Protein AF-A0A353YH84-F1 (afdb_monomer_lite)

Sequence (65 aa):
MITLQSFGPAFGLPDPSPFVTKAEVLLKMAGLPYTVDTGGFKKAPKGKLPYICLLYTSDAADDSL

Radius of gyration: 14.47 Å; chains: 1; bounding box: 35×28×44 Å

Foldseek 3Di:
DKEWEAQADDPNDRGPDPQSVVVVVVCVVVVHDYHYDNPCQVVPPVSDDTDIDDDDDPPPPPPDD

pLDDT: mean 88.78, std 13.87, range [45.44, 98.06]

Structure (mmCIF, N/CA/C/O backbone):
data_AF-A0A353YH84-F1
#
_entry.id   AF-A0A353YH84-F1
#
loop_
_atom_site.group_PDB
_atom_site.id
_atom_site.type_symbol
_atom_site.label_atom_id
_atom_site.label_alt_id
_atom_site.label_comp_id
_atom_site.label_asym_id
_atom_site.label_entity_id
_atom_site.label_seq_id
_atom_site.pdbx_PDB_ins_code
_atom_site.Cartn_x
_atom_site.Cartn_y
_atom_site.Cartn_z
_atom_site.occupancy
_atom_site.B_iso_or_equiv
_atom_site.auth_seq_id
_atom_site.auth_comp_id
_atom_site.auth_asym_id
_atom_site.auth_atom_id
_atom_site.pdbx_PDB_model_num
ATOM 1 N N . MET A 1 1 ? -6.956 5.777 13.004 1.00 90.31 1 MET A N 1
ATOM 2 C CA . MET A 1 1 ? -6.950 5.226 11.637 1.00 90.31 1 MET A CA 1
ATOM 3 C C . MET A 1 1 ? -5.614 4.558 11.348 1.00 90.31 1 MET A C 1
ATOM 5 O O . MET A 1 1 ? -4.573 5.178 11.555 1.00 90.31 1 MET A O 1
ATOM 9 N N . ILE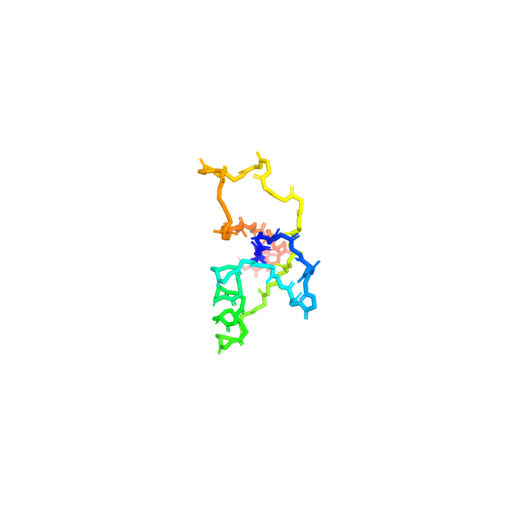 A 1 2 ? -5.659 3.297 10.910 1.00 95.25 2 ILE A N 1
ATOM 10 C CA . ILE A 1 2 ? -4.491 2.534 10.454 1.00 95.25 2 ILE A CA 1
ATOM 11 C C . ILE A 1 2 ? -4.286 2.826 8.967 1.00 95.25 2 ILE A C 1
ATOM 13 O O . ILE A 1 2 ? -5.212 2.643 8.179 1.00 95.25 2 ILE A O 1
ATOM 17 N N . THR A 1 3 ? -3.079 3.228 8.578 1.00 95.75 3 THR A N 1
ATOM 18 C CA . THR A 1 3 ? -2.690 3.350 7.167 1.00 95.75 3 THR A CA 1
ATOM 19 C C . THR A 1 3 ? -1.507 2.436 6.874 1.00 95.75 3 THR A C 1
ATOM 21 O O . THR A 1 3 ? -0.436 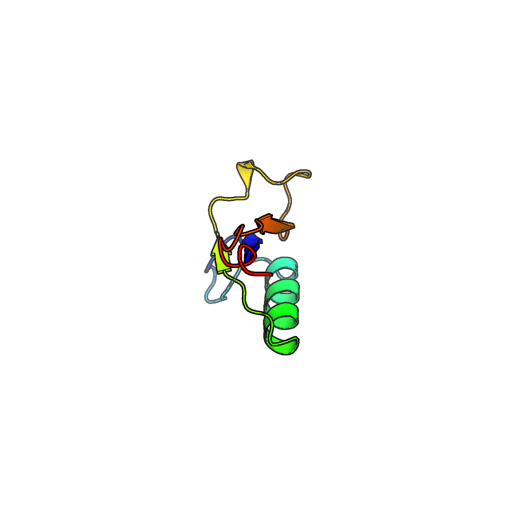2.582 7.469 1.00 95.75 3 THR A O 1
ATOM 24 N N . LEU A 1 4 ? -1.711 1.493 5.954 1.00 96.75 4 LEU A N 1
ATOM 25 C CA . LEU A 1 4 ? -0.692 0.602 5.416 1.00 96.75 4 LEU A CA 1
ATOM 26 C C . LEU A 1 4 ? 0.015 1.278 4.242 1.00 96.75 4 LEU A C 1
ATOM 28 O O . LEU A 1 4 ? -0.610 1.629 3.243 1.00 96.75 4 LEU A O 1
ATOM 32 N N . GLN A 1 5 ? 1.331 1.409 4.352 1.00 96.81 5 GLN A N 1
ATOM 33 C CA . GLN A 1 5 ? 2.164 1.995 3.309 1.00 96.81 5 GLN A CA 1
ATOM 34 C C . GLN A 1 5 ? 2.675 0.893 2.371 1.00 96.81 5 GLN A C 1
ATOM 36 O O . GLN A 1 5 ? 3.325 -0.057 2.818 1.00 96.81 5 GLN A O 1
ATOM 41 N N . SER A 1 6 ? 2.356 1.019 1.085 1.00 96.62 6 SER A N 1
ATOM 42 C CA . SER A 1 6 ? 2.512 -0.003 0.038 1.00 96.62 6 SER A CA 1
ATOM 43 C C . SER A 1 6 ? 3.238 0.550 -1.196 1.00 96.62 6 SER A C 1
ATOM 45 O O . SER A 1 6 ? 3.442 1.757 -1.312 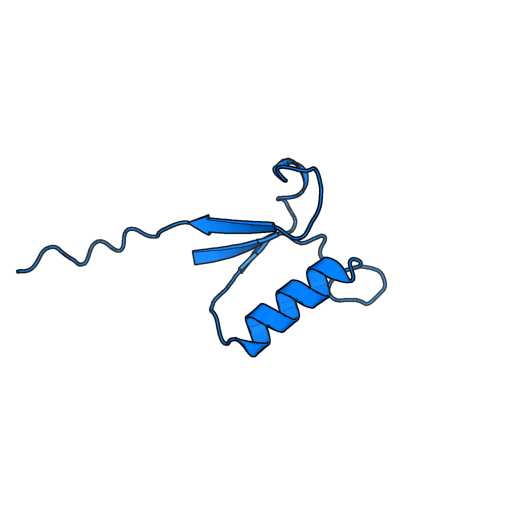1.00 96.62 6 SER A O 1
ATOM 47 N N . PHE A 1 7 ? 3.673 -0.322 -2.103 1.00 94.81 7 PHE A N 1
ATOM 48 C CA . PHE A 1 7 ? 4.174 0.080 -3.421 1.00 94.81 7 PHE A CA 1
ATOM 49 C C . PHE A 1 7 ? 3.029 0.258 -4.426 1.00 94.81 7 PHE A C 1
ATOM 51 O O . PHE A 1 7 ? 3.148 1.056 -5.355 1.00 94.81 7 PHE A O 1
ATOM 58 N N . GLY A 1 8 ? 1.919 -0.450 -4.211 1.00 94.06 8 GLY A N 1
ATOM 59 C CA . GLY A 1 8 ? 0.756 -0.458 -5.089 1.00 94.06 8 GLY A CA 1
ATOM 60 C C . GLY A 1 8 ? 0.846 -1.525 -6.183 1.00 94.06 8 GLY A C 1
ATOM 61 O O . GLY A 1 8 ? 1.845 -2.239 -6.273 1.00 94.06 8 GLY A O 1
ATOM 62 N N . PRO A 1 9 ? -0.191 -1.652 -7.028 1.00 95.56 9 PRO A N 1
ATOM 63 C CA . PRO A 1 9 ? -0.292 -2.761 -7.969 1.00 95.56 9 PRO A CA 1
ATOM 64 C C . PRO A 1 9 ? 0.820 -2.765 -9.022 1.00 95.56 9 PRO A C 1
ATOM 66 O O . PRO A 1 9 ? 1.055 -1.765 -9.701 1.00 95.56 9 PRO A O 1
ATOM 69 N N . ALA A 1 10 ? 1.469 -3.915 -9.202 1.00 94.69 10 ALA A N 1
ATOM 70 C CA . ALA A 1 10 ? 2.461 -4.147 -10.253 1.00 94.69 10 ALA A CA 1
ATOM 71 C C . ALA A 1 10 ? 2.569 -5.644 -10.576 1.00 94.69 10 ALA A C 1
ATOM 73 O O . ALA A 1 10 ? 2.247 -6.490 -9.747 1.00 94.69 10 ALA A O 1
ATOM 74 N N . PHE A 1 11 ? 3.025 -5.983 -11.788 1.00 92.44 11 PHE A N 1
ATOM 75 C CA . PHE A 1 11 ? 3.200 -7.373 -12.254 1.00 92.44 11 PHE A CA 1
ATOM 76 C C . PHE A 1 11 ? 1.939 -8.257 -12.142 1.00 92.44 11 PHE A C 1
ATOM 78 O O . PHE A 1 11 ? 2.039 -9.466 -11.959 1.00 92.44 11 PHE A O 1
ATOM 85 N N . GLY A 1 12 ? 0.744 -7.661 -12.231 1.00 94.38 12 GLY A N 1
ATOM 86 C CA . GLY A 1 12 ? -0.527 -8.378 -12.056 1.00 94.38 12 GLY A CA 1
ATOM 87 C C . GLY A 1 12 ? -0.848 -8.757 -10.604 1.00 94.38 12 GLY A C 1
ATOM 88 O O . GLY A 1 12 ? -1.792 -9.506 -10.369 1.00 94.38 12 GLY A O 1
ATOM 89 N N . LEU A 1 13 ? -0.082 -8.246 -9.637 1.00 94.75 13 LEU A N 1
ATOM 90 C CA . LEU A 1 13 ? -0.273 -8.463 -8.207 1.00 94.75 13 LEU A CA 1
ATOM 91 C C . LEU A 1 13 ? -0.838 -7.204 -7.527 1.00 94.75 13 LEU A C 1
ATOM 93 O O . LEU A 1 13 ? -0.602 -6.093 -8.013 1.00 94.75 13 LEU A O 1
ATOM 97 N N . PRO A 1 14 ? -1.531 -7.352 -6.379 1.00 91.94 14 PRO A N 1
ATOM 98 C CA . PRO A 1 14 ? -1.968 -6.217 -5.560 1.00 91.94 14 PRO A CA 1
ATOM 99 C C . PRO A 1 14 ? -0.804 -5.343 -5.074 1.00 91.94 14 PRO A C 1
ATOM 101 O O . PRO A 1 14 ? -0.945 -4.127 -4.993 1.00 91.94 14 PRO A O 1
ATOM 104 N N . ASP A 1 15 ? 0.348 -5.963 -4.800 1.00 96.00 15 ASP A N 1
ATOM 105 C CA . ASP A 1 15 ? 1.609 -5.289 -4.509 1.00 96.00 15 ASP A CA 1
ATOM 106 C C . ASP A 1 15 ? 2.790 -6.179 -4.957 1.00 96.00 15 ASP A C 1
ATOM 108 O O . ASP A 1 15 ? 2.745 -7.396 -4.746 1.00 96.00 15 ASP A O 1
ATOM 112 N N . PRO A 1 16 ? 3.854 -5.625 -5.570 1.00 95.88 16 PRO A N 1
ATOM 113 C CA . PRO A 1 16 ? 5.036 -6.390 -5.974 1.00 95.88 16 PRO A CA 1
ATOM 114 C C . PRO A 1 16 ? 5.845 -6.938 -4.790 1.00 95.88 16 PRO A C 1
ATOM 116 O O . PRO A 1 16 ? 6.664 -7.842 -4.967 1.00 95.88 16 PRO A O 1
ATOM 119 N N . SER A 1 17 ? 5.673 -6.386 -3.586 1.00 95.56 17 SER A N 1
ATOM 120 C CA . SER A 1 17 ? 6.392 -6.810 -2.393 1.00 95.56 17 SER A CA 1
ATOM 121 C C . SER A 1 17 ? 5.643 -7.926 -1.658 1.00 95.56 17 SER A C 1
ATOM 123 O O . SER A 1 17 ? 4.518 -7.726 -1.177 1.00 95.56 17 SER A O 1
ATOM 125 N N . PRO A 1 18 ? 6.290 -9.085 -1.432 1.00 96.25 18 PRO A N 1
ATOM 126 C CA . PRO A 1 18 ? 5.695 -10.152 -0.630 1.00 96.25 18 PRO A CA 1
ATOM 127 C C . PRO A 1 18 ? 5.496 -9.725 0.833 1.00 96.25 18 PRO A C 1
ATOM 129 O O . PRO A 1 18 ? 4.587 -10.207 1.508 1.00 96.25 18 PRO A O 1
ATOM 132 N N . PHE A 1 19 ? 6.312 -8.790 1.333 1.00 96.81 19 PHE A N 1
ATOM 133 C CA . PHE A 1 19 ? 6.189 -8.278 2.697 1.00 96.81 19 PHE A CA 1
ATOM 134 C C . PHE A 1 19 ? 4.966 -7.376 2.861 1.00 96.81 19 PHE A C 1
ATOM 136 O O . PHE A 1 19 ? 4.280 -7.477 3.878 1.00 96.81 19 PHE A O 1
ATOM 143 N N . VAL A 1 20 ? 4.673 -6.531 1.865 1.00 96.94 20 VAL A N 1
ATOM 144 C CA . VAL A 1 20 ? 3.471 -5.683 1.876 1.00 96.94 20 VAL A CA 1
ATOM 145 C C . VAL A 1 20 ? 2.229 -6.561 1.796 1.00 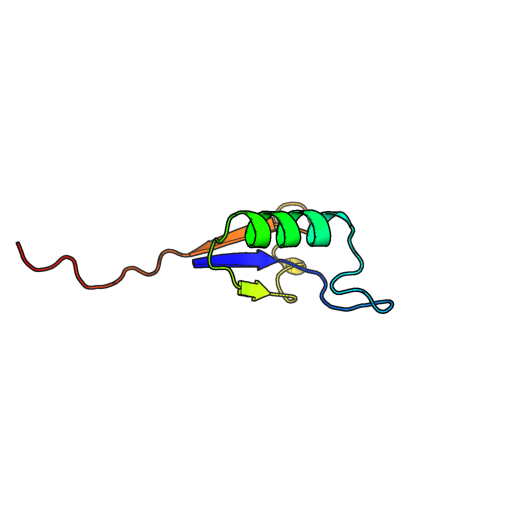96.94 20 VAL A C 1
ATOM 147 O O . VAL A 1 20 ? 1.350 -6.439 2.645 1.00 96.94 20 VAL A O 1
ATOM 150 N N . THR A 1 21 ? 2.220 -7.522 0.868 1.00 96.94 21 THR A N 1
ATOM 151 C CA . THR A 1 21 ? 1.121 -8.487 0.719 1.00 96.94 21 THR A CA 1
ATOM 152 C C . THR A 1 21 ? 0.847 -9.229 2.030 1.00 96.94 21 THR A C 1
ATOM 154 O O . THR A 1 21 ? -0.299 -9.327 2.462 1.00 96.94 21 THR A O 1
ATOM 157 N N . LYS A 1 22 ? 1.893 -9.699 2.725 1.00 97.69 22 LYS A N 1
ATOM 158 C CA . LYS A 1 22 ? 1.749 -10.358 4.032 1.00 97.69 22 LYS A CA 1
ATOM 159 C C . LYS A 1 22 ? 1.073 -9.456 5.070 1.00 97.69 22 LYS A C 1
ATOM 161 O O . LYS A 1 22 ? 0.202 -9.927 5.800 1.00 97.69 22 LYS A O 1
ATOM 166 N N . ALA A 1 23 ? 1.483 -8.192 5.161 1.00 97.38 23 ALA A N 1
ATOM 167 C CA . ALA A 1 23 ? 0.910 -7.248 6.118 1.00 97.38 23 ALA A CA 1
ATOM 168 C C . ALA A 1 23 ? -0.554 -6.926 5.790 1.00 97.38 23 ALA A C 1
ATOM 170 O O . ALA A 1 23 ? -1.397 -6.929 6.685 1.00 97.38 23 ALA A O 1
ATOM 171 N N . GLU A 1 24 ? -0.867 -6.714 4.512 1.00 96.94 24 GLU A N 1
ATOM 172 C CA . GLU A 1 24 ? -2.229 -6.448 4.056 1.00 96.94 24 GLU A CA 1
ATOM 173 C C . GLU A 1 24 ? -3.169 -7.625 4.345 1.00 96.94 24 GLU A C 1
ATOM 175 O O . GLU A 1 24 ? -4.249 -7.442 4.904 1.00 96.94 24 GLU A O 1
ATOM 180 N N . VAL A 1 25 ? -2.742 -8.850 4.022 1.00 97.25 25 VAL A N 1
ATOM 181 C CA . VAL A 1 25 ? -3.527 -10.063 4.291 1.00 97.25 25 VAL A CA 1
ATOM 182 C C . VAL A 1 25 ? -3.756 -10.243 5.791 1.00 97.25 25 VAL A C 1
ATOM 184 O O . VAL A 1 25 ? -4.860 -10.595 6.194 1.00 97.25 25 VAL A O 1
ATOM 187 N N . LEU A 1 26 ? -2.764 -9.950 6.636 1.00 97.81 26 LEU A N 1
ATOM 188 C CA . LEU A 1 26 ? -2.929 -10.021 8.088 1.00 97.81 26 LEU A CA 1
ATOM 189 C C . LEU A 1 26 ? -3.951 -9.001 8.610 1.00 97.81 26 LEU A C 1
ATOM 191 O O . LEU A 1 26 ? -4.783 -9.363 9.437 1.00 97.81 26 LEU A O 1
ATOM 195 N N . LEU A 1 27 ? -3.938 -7.765 8.102 1.00 96.94 27 LEU A N 1
ATOM 196 C CA . LEU A 1 27 ? -4.933 -6.749 8.464 1.00 96.94 27 LEU A CA 1
ATOM 197 C C . LEU A 1 27 ? -6.348 -7.157 8.031 1.00 96.94 27 LEU A C 1
ATOM 199 O O . LEU A 1 27 ? -7.285 -7.029 8.819 1.00 96.94 27 LEU A O 1
ATOM 203 N N . LYS A 1 28 ? -6.489 -7.720 6.822 1.00 96.62 28 LYS A N 1
ATOM 204 C CA . LYS A 1 28 ? -7.756 -8.282 6.324 1.00 96.62 28 LYS A CA 1
ATOM 205 C C . LYS A 1 28 ? -8.258 -9.425 7.208 1.00 96.62 28 LYS A C 1
ATOM 207 O O . LYS A 1 28 ? -9.415 -9.410 7.612 1.00 96.62 28 LYS A O 1
ATOM 212 N N . MET A 1 29 ? -7.395 -10.390 7.539 1.00 98.06 29 MET A N 1
ATOM 213 C CA . MET A 1 29 ? -7.753 -11.526 8.402 1.00 98.06 29 MET A CA 1
ATOM 214 C C . MET A 1 29 ? -8.101 -11.095 9.831 1.00 98.06 29 MET A C 1
ATOM 216 O O . MET A 1 29 ? -8.926 -11.735 10.473 1.00 98.06 29 MET A O 1
ATOM 220 N N . ALA A 1 30 ? -7.500 -10.009 10.322 1.00 97.44 30 ALA A N 1
ATOM 221 C CA . ALA A 1 30 ? -7.806 -9.445 11.633 1.00 97.44 30 ALA A CA 1
ATOM 222 C C . ALA A 1 30 ? -9.122 -8.642 11.668 1.00 97.44 30 ALA A C 1
ATOM 224 O O . ALA A 1 30 ? -9.540 -8.230 12.747 1.00 97.44 30 ALA A O 1
ATOM 225 N N . GLY A 1 31 ? -9.761 -8.383 10.519 1.00 96.38 31 GLY A N 1
ATOM 226 C CA . GLY A 1 31 ? -10.991 -7.587 10.441 1.00 96.38 31 GLY A CA 1
ATOM 227 C C . GLY A 1 31 ? -10.811 -6.121 10.852 1.00 96.38 31 GLY A C 1
ATOM 228 O O . GLY A 1 31 ? -11.781 -5.462 11.220 1.00 96.38 31 GLY A O 1
ATOM 229 N N . LEU A 1 32 ? -9.578 -5.606 10.827 1.00 94.88 32 LEU A N 1
ATOM 230 C CA . LEU A 1 32 ? -9.288 -4.235 11.237 1.00 94.88 32 LEU A CA 1
ATOM 231 C C . LEU A 1 32 ? -9.579 -3.259 10.091 1.00 94.88 32 LEU A C 1
ATOM 233 O O . LEU A 1 32 ? -9.192 -3.532 8.956 1.00 94.88 32 LEU A O 1
ATOM 237 N N . PRO A 1 33 ? -10.192 -2.093 10.357 1.00 94.50 33 PRO A N 1
ATOM 238 C CA . PRO A 1 33 ? -10.320 -1.049 9.352 1.00 94.50 33 PRO A CA 1
ATOM 239 C C . PRO A 1 33 ? -8.952 -0.406 9.095 1.00 94.50 33 PRO A C 1
ATOM 241 O O . PRO A 1 33 ? -8.296 0.099 10.012 1.00 94.50 33 PRO A O 1
ATOM 244 N N . TYR A 1 34 ? -8.524 -0.399 7.836 1.00 95.31 34 TYR A N 1
ATOM 245 C CA . TYR A 1 34 ? -7.286 0.248 7.413 1.00 95.31 34 TYR A CA 1
ATOM 246 C C . TYR A 1 34 ? -7.429 0.865 6.022 1.00 9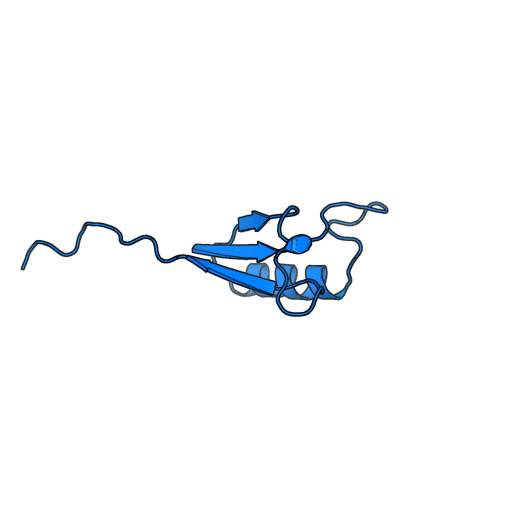5.31 34 TYR A C 1
ATOM 248 O O . TYR A 1 34 ? -8.284 0.474 5.228 1.00 95.31 34 TYR A O 1
ATOM 256 N N . THR A 1 35 ? -6.564 1.830 5.731 1.00 95.31 35 THR A N 1
ATOM 257 C CA . THR A 1 35 ? -6.401 2.429 4.404 1.00 95.31 35 THR A CA 1
ATOM 258 C C . THR A 1 35 ? -5.041 2.066 3.822 1.00 95.31 35 THR A C 1
ATOM 260 O O . THR A 1 35 ? -4.113 1.741 4.563 1.00 95.31 35 THR A O 1
ATOM 263 N N . VAL A 1 36 ? -4.916 2.100 2.497 1.00 95.06 36 VAL A N 1
ATOM 264 C CA . VAL A 1 36 ? -3.652 1.853 1.793 1.00 95.06 36 VAL A CA 1
ATOM 265 C C . VAL A 1 36 ? -3.168 3.156 1.170 1.00 95.06 36 VAL A C 1
ATOM 267 O O . VAL A 1 36 ? -3.943 3.857 0.524 1.00 95.06 36 VAL A O 1
ATOM 270 N N . ASP A 1 37 ? -1.891 3.469 1.361 1.00 94.94 37 ASP A N 1
ATOM 271 C CA . ASP A 1 37 ? -1.214 4.622 0.766 1.00 94.94 37 ASP A CA 1
ATOM 272 C C . ASP A 1 37 ? 0.034 4.136 0.014 1.00 94.94 37 ASP A C 1
ATOM 274 O O . ASP A 1 37 ? 0.789 3.295 0.507 1.00 94.94 37 ASP A O 1
ATOM 278 N N . THR A 1 38 ? 0.220 4.613 -1.215 1.00 95.38 38 THR A N 1
ATOM 279 C CA . THR A 1 38 ? 1.351 4.265 -2.091 1.00 95.38 38 THR A CA 1
ATOM 280 C C . THR A 1 38 ? 2.416 5.366 -2.147 1.00 95.38 38 THR A C 1
ATOM 282 O O . THR A 1 38 ? 3.497 5.179 -2.705 1.00 95.38 38 THR A O 1
ATOM 285 N N . GLY A 1 39 ? 2.147 6.529 -1.545 1.00 92.38 39 GLY A N 1
ATOM 286 C CA . GLY A 1 39 ? 3.036 7.69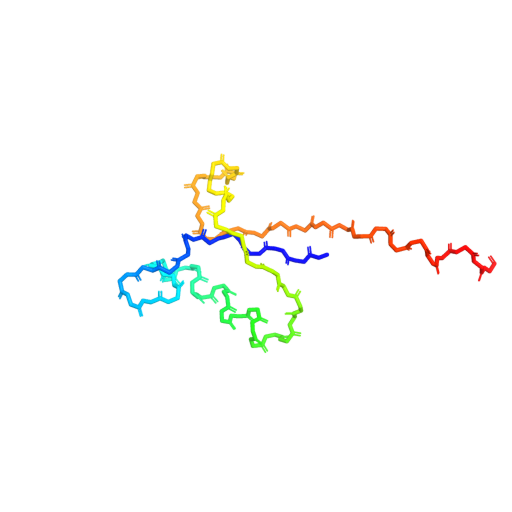1 -1.537 1.00 92.38 39 GLY A CA 1
ATOM 287 C C . GLY A 1 39 ? 4.034 7.727 -0.374 1.00 92.38 39 GLY A C 1
ATOM 288 O O . GLY A 1 39 ? 4.949 8.558 -0.377 1.00 92.38 39 GLY A O 1
ATOM 289 N N . GLY A 1 40 ? 3.902 6.851 0.627 1.00 87.69 40 GLY A N 1
ATOM 290 C CA . GLY A 1 40 ? 4.690 6.920 1.863 1.00 87.69 40 GLY A CA 1
ATOM 291 C C . GLY A 1 40 ? 6.135 6.435 1.777 1.00 87.69 40 GLY A C 1
ATOM 292 O O . GLY A 1 40 ? 6.879 6.630 2.734 1.00 87.69 40 GLY A O 1
ATOM 293 N N . PHE A 1 41 ? 6.595 5.860 0.659 1.00 89.56 41 PHE A N 1
ATOM 294 C CA . PHE A 1 41 ? 7.953 5.293 0.563 1.00 89.56 41 PHE A CA 1
ATOM 295 C C . PHE A 1 41 ? 9.057 6.272 1.004 1.00 89.56 41 PHE A C 1
ATOM 297 O O . PHE A 1 41 ? 9.933 5.914 1.789 1.00 89.56 41 PHE A O 1
ATOM 304 N N . LYS A 1 42 ? 8.982 7.540 0.570 1.00 90.12 42 LYS A N 1
ATOM 305 C CA . LYS A 1 42 ? 9.966 8.584 0.927 1.00 90.12 42 LYS A CA 1
ATOM 306 C C . LYS A 1 42 ? 9.987 8.926 2.422 1.00 90.12 42 LYS A C 1
ATOM 308 O O . LYS A 1 42 ? 10.967 9.483 2.899 1.00 90.12 42 LYS A O 1
ATOM 313 N N . LYS A 1 43 ? 8.907 8.620 3.147 1.00 90.62 43 LYS A N 1
ATOM 314 C CA . LYS A 1 43 ? 8.743 8.868 4.587 1.00 90.62 43 LYS A CA 1
ATOM 315 C C . LYS A 1 43 ? 9.044 7.619 5.425 1.00 90.62 43 LYS A C 1
ATOM 317 O O . LYS A 1 43 ? 8.917 7.666 6.646 1.00 90.62 43 LYS A O 1
ATOM 322 N N . ALA A 1 44 ? 9.431 6.507 4.795 1.00 92.75 44 ALA A N 1
ATOM 323 C CA . ALA A 1 44 ? 9.706 5.263 5.493 1.00 92.75 44 ALA A CA 1
ATOM 324 C C . ALA A 1 44 ? 10.927 5.423 6.423 1.00 92.75 44 ALA A C 1
ATOM 326 O O . ALA A 1 44 ? 12.024 5.696 5.929 1.00 92.75 44 ALA A O 1
ATOM 327 N N . PRO A 1 45 ? 10.804 5.154 7.739 1.00 90.38 45 PRO A N 1
ATOM 328 C CA . PRO A 1 45 ? 11.892 5.359 8.705 1.00 90.38 45 PRO A CA 1
ATOM 329 C C . PRO A 1 45 ? 13.186 4.603 8.378 1.00 90.38 45 PRO A C 1
ATOM 331 O O . PRO A 1 45 ? 14.270 5.001 8.789 1.00 90.38 45 PRO A O 1
ATOM 334 N N . LYS A 1 46 ? 13.067 3.483 7.654 1.00 91.25 46 LYS A N 1
ATOM 335 C CA . LYS A 1 46 ? 14.187 2.625 7.240 1.00 91.25 46 LYS A CA 1
ATOM 336 C C . LYS A 1 46 ? 14.322 2.502 5.718 1.00 91.25 46 LYS A C 1
ATOM 338 O O . LYS A 1 46 ? 15.006 1.596 5.254 1.00 91.25 46 LYS A O 1
ATOM 343 N N . GLY A 1 47 ? 13.621 3.338 4.945 1.00 91.88 47 GLY A N 1
ATOM 344 C CA . GLY A 1 47 ? 13.601 3.242 3.479 1.00 91.88 47 GLY A CA 1
ATOM 345 C C . GLY A 1 47 ? 13.026 1.922 2.947 1.00 91.88 47 GLY A C 1
ATOM 346 O O . GLY A 1 47 ? 13.426 1.457 1.883 1.00 91.88 47 GLY A O 1
ATOM 347 N N . LYS A 1 48 ? 12.138 1.270 3.709 1.00 92.62 48 LYS A N 1
ATOM 348 C CA . LYS A 1 48 ? 11.522 -0.019 3.363 1.00 92.62 48 LYS A CA 1
ATOM 349 C C . LYS A 1 48 ? 10.021 0.008 3.627 1.00 92.62 48 LYS A C 1
ATOM 351 O O . LYS A 1 48 ? 9.569 0.671 4.558 1.00 92.62 48 LYS A O 1
ATOM 356 N N . LEU A 1 49 ? 9.289 -0.772 2.839 1.00 93.12 49 LEU A N 1
ATOM 357 C CA . LEU A 1 49 ? 7.872 -1.076 3.032 1.00 93.12 49 LEU A CA 1
ATOM 358 C C . LEU A 1 49 ? 7.696 -2.568 3.364 1.00 93.12 49 LEU A C 1
ATOM 360 O O . LEU A 1 49 ? 8.547 -3.376 2.974 1.00 93.12 49 LEU A O 1
ATOM 364 N N . PRO A 1 50 ? 6.601 -2.953 4.038 1.00 96.31 50 PRO A N 1
ATOM 365 C CA . PRO A 1 50 ? 5.547 -2.086 4.576 1.00 96.31 50 PRO A CA 1
ATOM 366 C C . PRO A 1 50 ? 5.956 -1.392 5.884 1.00 96.31 50 PRO A C 1
ATOM 368 O O . PRO A 1 50 ? 6.790 -1.895 6.636 1.00 96.31 50 PRO A O 1
ATOM 371 N N . TYR A 1 51 ? 5.312 -0.264 6.187 1.00 95.88 51 TYR A N 1
ATOM 372 C CA . TYR A 1 51 ? 5.208 0.267 7.550 1.00 95.88 51 TYR A CA 1
ATOM 373 C C . TYR A 1 51 ? 3.785 0.775 7.806 1.00 95.88 51 TYR A C 1
ATOM 375 O O . TYR A 1 51 ? 3.011 0.981 6.870 1.00 95.88 51 TYR A O 1
ATOM 383 N N . ILE A 1 52 ? 3.434 0.929 9.082 1.00 94.75 52 ILE A N 1
ATOM 384 C CA . ILE A 1 52 ? 2.103 1.361 9.513 1.00 94.75 52 ILE A CA 1
ATOM 385 C C . ILE A 1 52 ? 2.202 2.781 10.063 1.00 94.75 52 ILE A C 1
ATOM 387 O O . ILE A 1 52 ? 3.047 3.063 10.914 1.00 94.75 52 ILE A O 1
ATOM 391 N N . CYS A 1 53 ? 1.313 3.656 9.600 1.00 92.88 53 CYS A N 1
ATOM 392 C CA . CYS A 1 53 ? 1.044 4.937 10.238 1.00 92.88 53 CYS A CA 1
ATOM 393 C C . CYS A 1 53 ? -0.235 4.834 11.064 1.00 92.88 53 CYS A C 1
ATOM 395 O O . CYS A 1 53 ? -1.270 4.392 10.563 1.00 92.88 53 CYS A O 1
ATOM 397 N N . LEU A 1 54 ? -0.158 5.273 12.317 1.00 91.75 54 LEU A N 1
ATOM 398 C CA . LEU A 1 54 ? -1.316 5.450 13.180 1.00 91.75 54 LEU A CA 1
ATOM 399 C C . LEU A 1 54 ? -1.576 6.945 13.313 1.00 91.75 54 LEU A C 1
ATOM 401 O O . LEU A 1 54 ? -0.722 7.683 13.796 1.00 91.75 54 LEU A O 1
ATOM 405 N N . LEU A 1 55 ? -2.753 7.380 12.878 1.00 83.94 55 LEU A N 1
ATOM 406 C CA . LEU A 1 55 ? -3.276 8.700 13.213 1.00 83.94 55 LEU A CA 1
ATOM 407 C C . LEU A 1 55 ? -4.454 8.513 14.155 1.00 83.94 55 LEU A C 1
ATOM 409 O O . LEU A 1 55 ? -5.341 7.706 13.875 1.00 83.94 55 LEU A O 1
ATOM 413 N N . TYR A 1 56 ? -4.483 9.248 15.255 1.00 76.19 56 TYR A N 1
ATOM 414 C CA . TYR A 1 56 ? -5.684 9.343 16.072 1.00 76.19 56 TYR A CA 1
ATOM 415 C C . TYR A 1 56 ? -6.596 10.379 15.422 1.00 76.19 56 TYR A C 1
ATOM 417 O O . TYR A 1 56 ? -6.172 11.505 15.176 1.00 76.19 56 TYR A O 1
ATOM 425 N N . THR A 1 57 ? -7.828 9.985 15.104 1.00 64.25 57 THR A N 1
ATOM 426 C CA . THR A 1 57 ? -8.893 10.979 15.003 1.00 64.25 57 THR A CA 1
ATOM 427 C C . THR A 1 57 ? -9.239 11.296 16.449 1.00 64.25 57 THR A C 1
ATOM 429 O O . THR A 1 57 ? -9.577 10.393 17.213 1.00 64.25 57 THR A O 1
ATOM 432 N N . SER A 1 58 ? -9.010 12.528 16.887 1.00 62.75 58 SER A N 1
ATOM 433 C CA . SER A 1 58 ? -9.671 13.009 18.092 1.00 62.75 58 SER A CA 1
ATOM 434 C C . SER A 1 58 ? -11.134 13.168 17.704 1.00 62.75 58 SER A C 1
ATOM 436 O O . SER A 1 58 ? -11.523 14.218 17.192 1.00 62.75 58 SER A O 1
ATOM 438 N N . ASP A 1 59 ? -11.911 12.097 17.841 1.00 55.75 59 ASP A N 1
ATOM 439 C CA . ASP A 1 59 ? -13.356 12.201 17.728 1.00 55.75 59 ASP A CA 1
ATOM 440 C C . ASP A 1 59 ? -13.810 13.071 18.902 1.00 55.75 59 ASP A C 1
ATOM 442 O O . ASP A 1 59 ? -13.752 12.673 20.063 1.00 55.75 59 ASP A O 1
ATOM 446 N N . ALA A 1 60 ? -14.169 14.314 18.588 1.00 55.12 60 ALA A N 1
ATOM 447 C CA . ALA A 1 60 ? -14.798 15.254 19.498 1.00 55.12 60 ALA A CA 1
ATOM 448 C C . ALA A 1 60 ? -16.199 14.735 19.870 1.00 55.12 60 ALA A C 1
ATOM 450 O O . ALA A 1 60 ? -17.201 15.163 19.300 1.00 55.12 60 ALA A O 1
ATOM 451 N N . ALA A 1 61 ? -16.250 13.757 20.773 1.00 55.34 61 ALA A N 1
ATOM 452 C CA . ALA A 1 61 ? -17.478 13.203 21.339 1.00 55.34 61 ALA A CA 1
ATOM 453 C C . ALA A 1 61 ? -17.280 12.649 22.766 1.00 55.34 61 ALA A C 1
ATOM 455 O O . ALA A 1 61 ? -18.037 11.785 23.194 1.00 55.34 61 ALA A O 1
ATOM 456 N N . ASP A 1 62 ? -16.279 13.145 23.498 1.00 55.53 62 ASP A N 1
ATOM 457 C CA . ASP A 1 62 ? -16.139 12.926 24.945 1.00 55.53 62 ASP A CA 1
ATOM 458 C C . ASP A 1 62 ? -16.124 14.290 25.650 1.00 55.53 62 ASP A C 1
ATOM 460 O O . ASP A 1 62 ? -15.134 14.721 26.229 1.00 55.53 62 ASP A O 1
ATOM 464 N N . ASP A 1 63 ? -17.218 15.030 25.461 1.00 54.66 63 ASP A N 1
ATOM 465 C CA . ASP A 1 63 ? -17.536 16.264 26.185 1.00 54.66 63 ASP A CA 1
ATOM 466 C C . ASP A 1 63 ? -19.021 16.193 26.578 1.00 54.66 63 ASP A C 1
ATOM 468 O O . ASP A 1 63 ? -19.872 16.960 26.130 1.00 54.66 63 ASP A O 1
ATOM 472 N N . SER A 1 64 ? -19.358 15.140 27.324 1.00 51.50 64 SER A N 1
ATOM 473 C CA . SER A 1 64 ? -20.620 15.018 28.052 1.00 51.50 64 SER A CA 1
ATOM 474 C C . SER A 1 64 ? -20.526 13.901 29.093 1.00 51.50 64 SER A C 1
ATOM 476 O O . SER A 1 64 ? -21.067 12.821 28.862 1.00 51.50 64 SER A O 1
ATOM 478 N N . LEU A 1 65 ? -19.852 14.173 30.216 1.00 45.44 65 LEU A N 1
ATOM 479 C CA . LEU A 1 65 ? -20.191 13.694 31.566 1.00 45.44 65 LEU A CA 1
ATOM 480 C C . LEU A 1 65 ? -19.536 14.595 32.623 1.00 45.44 65 LEU A C 1
ATOM 482 O O . LEU A 1 65 ? -18.315 14.839 32.521 1.00 45.44 65 LEU A O 1
#

Secondary structure (DSSP, 8-state):
-EEEE---SBTTBS-S-HHHHHHHHHHHHTT--EEEESSGGGG-TTS-S-EEEE-----S-----